Protein AF-A0A497GUL7-F1 (afdb_monomer_lite)

Sequence (133 aa):
MLVSELDSFRDEVEVPLILTPVGEGAAYATKGHAPKSWHYCIEGRNEYARAVDVFPAWDFWRVALAALEWRWGGVGIYPFAKCGEIEGMLHLDLRVGERVVWWRDQDGVYRYFRTKDALLEDILRSFHERLQG

Structure (mmCIF, N/CA/C/O backbone):
data_AF-A0A497GUL7-F1
#
_entry.id   AF-A0A497GUL7-F1
#
loop_
_atom_site.group_PDB
_atom_site.id
_atom_site.type_symbol
_atom_site.label_atom_id
_atom_site.label_alt_id
_atom_site.label_comp_id
_atom_site.label_asym_id
_atom_site.label_entity_id
_atom_site.label_seq_id
_atom_site.pdbx_PDB_ins_code
_atom_site.Cartn_x
_atom_site.Cartn_y
_atom_site.Cartn_z
_atom_site.occupancy
_atom_site.B_iso_or_equiv
_atom_site.auth_seq_id
_atom_site.auth_comp_id
_atom_site.auth_asym_id
_atom_site.auth_atom_id
_atom_site.pdbx_PDB_model_num
ATOM 1 N N . MET A 1 1 ? -11.297 -5.984 12.606 1.00 78.25 1 MET A N 1
ATOM 2 C CA . MET A 1 1 ? -10.239 -7.010 12.790 1.00 78.25 1 MET A CA 1
ATOM 3 C C . MET A 1 1 ? -9.485 -7.130 11.475 1.00 78.25 1 MET A C 1
ATOM 5 O O . MET A 1 1 ? -10.153 -7.091 10.454 1.00 78.25 1 MET A O 1
ATOM 9 N N . LEU A 1 2 ? -8.150 -7.253 11.487 1.00 84.38 2 LEU A N 1
ATOM 10 C CA . LEU A 1 2 ? -7.308 -7.211 10.276 1.00 84.38 2 LEU A CA 1
ATOM 11 C C . LEU A 1 2 ? -7.735 -8.210 9.197 1.00 84.38 2 LEU A C 1
ATOM 13 O O . LEU A 1 2 ? -7.901 -7.819 8.051 1.00 84.38 2 LEU A O 1
ATOM 17 N N . VAL A 1 3 ? -7.979 -9.464 9.581 1.00 83.50 3 VAL A N 1
ATOM 18 C CA . VAL A 1 3 ? -8.382 -10.529 8.648 1.00 83.50 3 VAL A CA 1
ATOM 19 C C . VAL A 1 3 ? -9.678 -10.170 7.919 1.00 83.50 3 VAL A C 1
ATOM 21 O O . VAL A 1 3 ? -9.712 -10.157 6.699 1.00 83.50 3 VAL A O 1
ATOM 24 N N . SER A 1 4 ? -10.713 -9.772 8.664 1.00 86.31 4 SER A N 1
ATOM 25 C CA . SER A 1 4 ? -12.003 -9.370 8.085 1.00 86.31 4 SER A CA 1
ATOM 26 C C . SER A 1 4 ? -11.899 -8.134 7.186 1.00 86.31 4 SER A C 1
ATOM 28 O O . SER A 1 4 ? -12.641 -8.026 6.210 1.00 86.31 4 SER A O 1
ATOM 30 N N . GLU A 1 5 ? -10.994 -7.207 7.505 1.00 91.75 5 GLU A N 1
ATOM 31 C CA . GLU A 1 5 ? -10.746 -6.044 6.656 1.00 91.75 5 GLU A CA 1
ATOM 32 C C . GLU A 1 5 ? -10.089 -6.447 5.339 1.00 91.75 5 GLU A C 1
ATOM 34 O O . GLU A 1 5 ? -10.525 -6.028 4.271 1.00 91.75 5 GLU A O 1
ATOM 39 N N . LEU A 1 6 ? -9.065 -7.293 5.429 1.00 91.06 6 LEU A N 1
ATOM 40 C CA . LEU A 1 6 ? -8.336 -7.784 4.275 1.00 91.06 6 LEU A CA 1
ATOM 41 C C . LEU A 1 6 ? -9.228 -8.629 3.36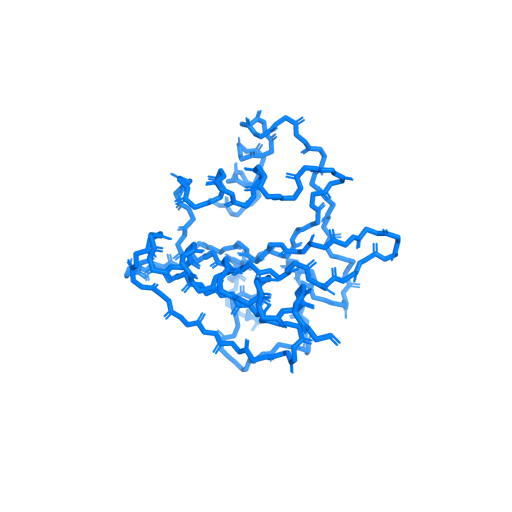1 1.00 91.06 6 LEU A C 1
ATOM 43 O O . LEU A 1 6 ? -9.135 -8.479 2.149 1.00 91.06 6 LEU A O 1
ATOM 47 N N . ASP A 1 7 ? -10.097 -9.473 3.921 1.00 91.25 7 ASP A N 1
ATOM 48 C CA . ASP A 1 7 ? -11.065 -10.245 3.135 1.00 91.25 7 ASP A CA 1
ATOM 49 C C . ASP A 1 7 ? -12.006 -9.315 2.358 1.00 91.25 7 ASP A C 1
ATOM 51 O O . ASP A 1 7 ? -12.157 -9.474 1.152 1.00 91.25 7 ASP A O 1
ATOM 55 N N . SER A 1 8 ? -12.550 -8.283 3.017 1.00 94.94 8 SER A N 1
ATOM 56 C CA . SER A 1 8 ? -13.432 -7.305 2.358 1.00 94.94 8 SER A CA 1
ATOM 57 C C . SER A 1 8 ? -12.704 -6.538 1.251 1.00 94.94 8 SER A C 1
ATOM 59 O O . SER A 1 8 ? -13.255 -6.304 0.181 1.00 94.94 8 SER A O 1
ATOM 61 N N . PHE A 1 9 ? -11.451 -6.152 1.500 1.00 95.94 9 PHE A N 1
ATOM 62 C CA . PHE A 1 9 ? -10.637 -5.451 0.514 1.00 95.94 9 PHE A CA 1
ATOM 63 C C . PHE A 1 9 ? -10.253 -6.348 -0.668 1.00 95.94 9 PHE A C 1
ATOM 65 O O . PHE A 1 9 ? -10.249 -5.885 -1.804 1.00 95.94 9 PHE A O 1
ATOM 72 N N . ARG A 1 10 ? -9.954 -7.632 -0.428 1.00 93.62 10 ARG A N 1
ATOM 73 C CA . ARG A 1 10 ? -9.686 -8.613 -1.491 1.00 93.62 10 ARG A CA 1
ATOM 74 C C . ARG A 1 10 ? -10.891 -8.748 -2.420 1.00 93.62 10 ARG A C 1
ATOM 76 O O . ARG A 1 10 ? -10.705 -8.801 -3.634 1.00 93.62 10 ARG A O 1
ATOM 83 N N . ASP A 1 11 ? -12.089 -8.797 -1.846 1.00 94.25 11 ASP A N 1
ATOM 84 C CA . ASP A 1 11 ? -13.333 -8.910 -2.604 1.00 94.25 11 ASP A CA 1
ATOM 85 C C . ASP A 1 11 ? -13.600 -7.640 -3.433 1.00 94.25 11 ASP A C 1
ATOM 87 O O . ASP A 1 11 ? -14.030 -7.749 -4.575 1.00 94.25 11 ASP A O 1
ATOM 91 N N . GLU A 1 12 ? -13.266 -6.452 -2.912 1.00 95.25 12 GLU A N 1
ATOM 92 C CA . GLU A 1 12 ? -13.361 -5.184 -3.654 1.00 95.25 12 GLU A CA 1
ATOM 93 C C . GLU A 1 12 ? -12.423 -5.134 -4.867 1.00 95.25 12 GLU A C 1
ATOM 95 O O . GLU A 1 12 ? -12.807 -4.696 -5.949 1.00 95.25 12 GLU A O 1
ATOM 100 N N . VAL A 1 13 ? -11.158 -5.526 -4.695 1.00 95.81 13 VAL A N 1
ATOM 101 C CA . VAL A 1 13 ? -10.160 -5.348 -5.762 1.00 95.81 13 VAL A CA 1
ATOM 102 C C . VAL A 1 13 ? -10.219 -6.442 -6.822 1.00 95.81 13 VAL A C 1
ATOM 104 O O . VAL A 1 13 ? -9.658 -6.260 -7.905 1.00 95.81 13 VAL A O 1
ATOM 107 N N . GLU A 1 14 ? -10.875 -7.567 -6.528 1.00 93.69 14 GLU A N 1
ATOM 108 C CA . GLU A 1 14 ? -11.012 -8.728 -7.419 1.00 93.69 14 GLU A CA 1
ATOM 109 C C . GLU A 1 14 ? -9.655 -9.238 -7.952 1.00 93.69 14 GLU A C 1
ATOM 111 O O . GLU A 1 14 ? -9.531 -9.737 -9.071 1.00 93.69 14 GLU A O 1
ATOM 116 N N . VAL A 1 15 ? -8.598 -9.084 -7.148 1.00 92.25 15 VAL A N 1
ATOM 117 C CA . VAL A 1 15 ? -7.223 -9.508 -7.456 1.00 92.25 15 VAL A CA 1
ATOM 118 C C . VAL A 1 15 ? -6.741 -10.415 -6.334 1.00 92.25 15 VAL A C 1
ATOM 120 O O . VAL A 1 15 ? -6.894 -10.058 -5.162 1.00 92.25 15 VAL A O 1
ATOM 123 N N . PRO A 1 16 ? -6.112 -11.563 -6.644 1.00 93.00 16 PRO A N 1
ATOM 124 C CA . PRO A 1 16 ? -5.471 -12.373 -5.621 1.00 93.00 16 PRO A CA 1
ATOM 125 C C . PRO A 1 16 ? -4.406 -11.562 -4.871 1.00 93.00 16 PRO A C 1
ATOM 127 O O . PRO A 1 16 ? -3.458 -11.051 -5.471 1.00 93.00 16 PRO A O 1
ATOM 130 N N . LEU A 1 17 ? -4.564 -11.456 -3.552 1.00 92.69 17 LEU A N 1
ATOM 131 C CA . LEU A 1 17 ? -3.599 -10.818 -2.661 1.00 92.69 17 LEU A CA 1
ATOM 132 C C . LEU A 1 17 ? -2.769 -11.901 -1.974 1.00 92.69 17 LEU A C 1
ATOM 134 O O . LEU A 1 17 ? -3.295 -12.700 -1.198 1.00 92.69 17 LEU A O 1
ATOM 138 N N . ILE A 1 18 ? -1.475 -11.934 -2.271 1.00 91.12 18 ILE A N 1
ATOM 139 C CA . ILE A 1 18 ? -0.531 -12.889 -1.695 1.00 91.12 18 ILE A CA 1
ATOM 140 C C . ILE A 1 18 ? 0.097 -12.262 -0.459 1.00 91.12 18 ILE A C 1
ATOM 142 O O . ILE A 1 18 ? 0.599 -11.145 -0.502 1.00 91.12 18 ILE A O 1
ATOM 146 N N . LEU A 1 19 ? 0.050 -12.969 0.663 1.00 86.31 19 LEU A N 1
ATOM 147 C CA . LEU A 1 19 ? 0.642 -12.496 1.910 1.00 86.31 19 LEU A CA 1
ATOM 148 C C . LEU A 1 19 ? 2.142 -12.777 1.934 1.00 86.31 19 LEU A C 1
ATOM 150 O O . LEU A 1 19 ? 2.570 -13.846 1.494 1.00 86.31 19 LEU A O 1
ATOM 154 N N . THR A 1 20 ? 2.922 -11.872 2.526 1.00 75.75 20 THR A N 1
ATOM 155 C CA . THR A 1 20 ? 4.325 -12.161 2.849 1.00 75.75 20 THR A CA 1
ATOM 156 C C . THR A 1 20 ? 4.418 -13.439 3.697 1.00 75.75 20 THR A C 1
ATOM 158 O O . THR A 1 20 ? 3.655 -13.576 4.664 1.00 75.75 20 THR A O 1
ATOM 161 N N . PRO A 1 21 ? 5.336 -14.375 3.388 1.00 65.88 21 PRO A N 1
ATOM 162 C CA . PRO A 1 21 ? 5.524 -15.596 4.165 1.00 65.88 21 PRO A CA 1
ATOM 163 C C . PRO A 1 21 ? 5.821 -15.336 5.650 1.00 65.88 21 PRO A C 1
ATOM 165 O O . PRO A 1 21 ? 6.480 -14.362 6.031 1.00 65.88 21 PRO A O 1
ATOM 168 N N . VAL A 1 22 ? 5.351 -16.244 6.513 1.00 58.47 22 VAL A N 1
ATOM 169 C CA . VAL A 1 22 ? 5.609 -16.200 7.962 1.00 58.47 22 VAL A CA 1
ATOM 170 C C . VAL A 1 22 ? 7.116 -16.237 8.224 1.00 58.47 22 VAL A C 1
ATOM 172 O O . VAL A 1 22 ? 7.803 -17.148 7.776 1.00 58.47 22 VAL A O 1
ATOM 175 N N . GLY A 1 23 ? 7.622 -15.252 8.973 1.00 50.81 23 GLY A N 1
ATOM 176 C CA . GLY A 1 23 ? 9.048 -15.115 9.298 1.00 50.81 23 GLY A CA 1
ATOM 177 C C . GLY A 1 23 ? 9.826 -14.102 8.449 1.00 50.81 23 GLY A C 1
ATOM 178 O O . GLY A 1 23 ? 10.925 -13.728 8.856 1.00 50.81 23 GLY A O 1
ATOM 179 N N . GLU A 1 24 ? 9.245 -13.601 7.351 1.00 52.66 24 GLU A N 1
ATOM 180 C CA . GLU A 1 24 ? 9.871 -12.611 6.449 1.00 52.66 24 GLU A CA 1
ATOM 181 C C . GLU A 1 24 ? 9.135 -11.261 6.393 1.00 52.66 24 GLU A C 1
ATOM 183 O O . GLU A 1 24 ? 9.445 -10.414 5.562 1.00 52.66 24 GLU A O 1
ATOM 188 N N . GLY A 1 25 ? 8.176 -11.033 7.293 1.00 50.19 25 GLY A N 1
ATOM 189 C CA . GLY A 1 25 ? 7.384 -9.797 7.330 1.00 50.19 25 GLY A CA 1
ATOM 190 C C . GLY A 1 25 ? 5.872 -9.999 7.238 1.00 50.19 25 GLY A C 1
ATOM 191 O O . GLY A 1 25 ? 5.128 -9.061 6.978 1.00 50.19 25 GLY A O 1
ATOM 192 N N . ALA A 1 26 ? 5.393 -11.228 7.450 1.00 55.03 26 ALA A N 1
ATOM 193 C CA . ALA A 1 26 ? 3.968 -11.537 7.514 1.00 55.03 26 ALA A CA 1
ATOM 194 C C . ALA A 1 26 ? 3.197 -10.673 8.527 1.00 55.03 26 ALA A C 1
ATOM 196 O O . ALA A 1 26 ? 3.767 -10.032 9.414 1.00 55.03 26 ALA A O 1
ATOM 197 N N . ALA A 1 27 ? 1.867 -10.801 8.487 1.00 53.19 27 ALA A N 1
ATOM 198 C CA . ALA A 1 27 ? 0.955 -10.393 9.560 1.00 53.19 27 ALA A CA 1
ATOM 199 C C . ALA A 1 27 ? 1.344 -10.940 10.953 1.00 53.19 27 ALA A C 1
ATOM 201 O O . ALA A 1 27 ? 0.725 -10.593 11.942 1.00 53.19 27 ALA A O 1
ATOM 202 N N . TYR A 1 28 ? 2.351 -11.805 11.061 1.00 52.56 28 TYR A N 1
ATOM 203 C CA . TYR A 1 28 ? 3.008 -12.160 12.308 1.00 52.56 28 TYR A CA 1
ATOM 204 C C . TYR A 1 28 ? 4.521 -12.146 12.078 1.00 52.56 28 TYR A C 1
ATOM 206 O O . TYR A 1 28 ? 5.071 -13.053 11.446 1.00 52.56 28 TYR A O 1
ATOM 214 N N . ALA A 1 29 ? 5.197 -11.110 12.569 1.00 54.38 29 ALA A N 1
ATOM 215 C CA . ALA A 1 29 ? 6.648 -11.007 12.503 1.00 54.38 29 ALA A CA 1
ATOM 216 C C . ALA A 1 29 ? 7.234 -10.834 13.906 1.00 54.38 29 ALA A C 1
ATOM 218 O O . ALA A 1 29 ? 6.805 -9.976 14.671 1.00 54.38 29 ALA A O 1
ATOM 219 N N . THR A 1 30 ? 8.235 -11.650 14.242 1.00 50.91 30 THR A N 1
ATOM 220 C CA . THR A 1 30 ? 8.967 -11.592 15.521 1.00 50.91 30 THR A CA 1
ATOM 221 C C . THR A 1 30 ? 10.289 -10.820 15.414 1.00 50.91 30 THR A C 1
ATOM 223 O O . THR A 1 30 ? 10.940 -10.568 16.424 1.00 50.91 30 THR A O 1
ATOM 226 N N . LYS A 1 31 ? 10.697 -10.428 14.197 1.00 49.62 31 LYS A N 1
ATOM 227 C CA . LYS A 1 31 ? 11.909 -9.651 13.875 1.00 49.62 31 LYS A CA 1
ATOM 228 C C . LYS A 1 31 ? 11.788 -9.013 12.481 1.00 49.62 31 LYS A C 1
ATOM 230 O O . LYS A 1 31 ? 10.905 -9.389 11.721 1.00 49.62 31 LYS A O 1
ATOM 235 N N . GLY A 1 32 ? 12.692 -8.090 12.134 1.00 53.00 32 GLY A N 1
ATOM 236 C CA . GLY A 1 32 ? 12.828 -7.549 10.767 1.00 53.00 32 GLY A CA 1
ATOM 237 C C . GLY A 1 32 ? 12.073 -6.246 10.476 1.00 53.00 32 GLY A C 1
ATOM 238 O O . GLY A 1 32 ? 12.269 -5.670 9.411 1.00 53.00 32 GLY A O 1
ATOM 239 N N . HIS A 1 33 ? 11.284 -5.728 11.423 1.00 58.84 33 HIS A N 1
ATOM 240 C CA . HIS A 1 33 ? 10.607 -4.436 11.275 1.00 58.84 33 HIS A CA 1
ATOM 241 C C . HIS A 1 33 ? 11.148 -3.374 12.236 1.00 58.84 33 HIS A C 1
ATOM 243 O O . HIS A 1 33 ? 11.727 -3.684 13.281 1.00 58.84 33 HIS A O 1
ATOM 249 N N . ALA A 1 34 ? 10.891 -2.101 11.920 1.00 59.84 34 ALA A N 1
ATOM 250 C CA . ALA A 1 34 ? 11.177 -0.989 12.823 1.00 59.84 34 ALA A CA 1
ATOM 251 C C . ALA A 1 34 ? 10.548 -1.233 14.215 1.00 59.84 34 ALA A C 1
ATOM 253 O O . ALA A 1 34 ? 9.429 -1.741 14.269 1.00 59.84 34 ALA A O 1
ATOM 254 N N . PRO A 1 35 ? 11.186 -0.835 15.337 1.00 53.16 35 PRO A N 1
ATOM 255 C CA . PRO A 1 35 ? 10.754 -1.188 16.702 1.00 53.16 35 PRO A CA 1
ATOM 256 C C . PRO A 1 35 ? 9.303 -0.844 17.089 1.00 53.16 35 PRO A C 1
ATOM 258 O O . PRO A 1 35 ? 8.799 -1.360 18.078 1.00 53.16 35 PRO A O 1
ATOM 261 N N . LYS A 1 36 ? 8.629 0.033 16.335 1.00 59.03 36 LYS A N 1
ATOM 262 C CA . LYS A 1 36 ? 7.228 0.447 16.542 1.00 59.03 36 LYS A CA 1
ATOM 263 C C . LYS A 1 36 ? 6.276 -0.088 15.461 1.00 59.03 36 LYS A C 1
ATOM 265 O O . LYS A 1 36 ? 5.232 0.506 15.216 1.00 59.03 36 LYS A O 1
ATOM 270 N N . SER A 1 37 ? 6.667 -1.149 14.759 1.00 56.56 37 SER A N 1
ATOM 271 C CA . SER A 1 37 ? 5.868 -1.739 13.686 1.00 56.56 37 SER A CA 1
ATOM 272 C C . SER A 1 37 ? 4.585 -2.372 14.212 1.00 56.56 37 SER A C 1
ATOM 274 O O . SER A 1 37 ? 4.589 -3.071 15.222 1.00 56.56 37 SER A O 1
ATOM 276 N N . TRP A 1 38 ? 3.501 -2.186 13.464 1.00 60.94 38 TRP A N 1
ATOM 277 C CA . TRP A 1 38 ? 2.193 -2.780 13.740 1.00 60.94 38 TRP A CA 1
ATOM 278 C C . TRP A 1 38 ? 2.093 -4.268 13.339 1.00 60.94 38 TRP A C 1
ATOM 280 O O . TRP A 1 38 ? 1.051 -4.887 13.566 1.00 60.94 38 TRP A O 1
ATOM 290 N N . HIS A 1 39 ? 3.166 -4.845 12.776 1.00 57.47 39 HIS A N 1
ATOM 291 C CA . HIS A 1 39 ? 3.312 -6.294 12.554 1.00 57.47 39 HIS A CA 1
ATOM 292 C C . HIS A 1 39 ? 3.628 -7.070 13.838 1.00 57.47 39 HIS A C 1
ATOM 294 O O . HIS A 1 39 ? 3.436 -8.285 13.882 1.00 57.47 39 HIS A O 1
ATOM 300 N N . TYR A 1 40 ? 4.138 -6.396 14.876 1.00 58.97 40 TYR A N 1
ATOM 301 C CA . TYR A 1 40 ? 4.450 -7.056 16.138 1.00 58.97 40 TYR A CA 1
ATOM 302 C C . TYR A 1 40 ? 3.159 -7.369 16.903 1.00 58.97 40 TYR A C 1
ATOM 304 O O . TYR A 1 40 ? 2.476 -6.465 17.382 1.00 58.97 40 TYR A O 1
ATOM 312 N N . CYS A 1 41 ? 2.858 -8.657 17.078 1.00 56.34 41 CYS A N 1
ATOM 313 C CA . CYS A 1 41 ? 2.033 -9.102 18.197 1.00 56.34 41 CYS A CA 1
ATOM 314 C C . CYS A 1 41 ? 2.879 -8.965 19.468 1.00 56.34 41 CYS A C 1
ATOM 316 O O . CYS A 1 41 ? 3.921 -9.612 19.581 1.00 56.34 41 CYS A O 1
ATOM 318 N N . ILE A 1 42 ? 2.464 -8.137 20.427 1.00 52.84 42 ILE A N 1
ATOM 319 C CA . ILE A 1 42 ? 3.160 -8.071 21.716 1.00 52.84 42 ILE A CA 1
ATOM 320 C C . ILE A 1 42 ? 2.808 -9.341 22.499 1.00 52.84 42 ILE A C 1
ATOM 322 O O . ILE A 1 42 ? 1.683 -9.498 22.987 1.00 52.84 42 ILE A O 1
ATOM 326 N N . GLU A 1 43 ? 3.772 -10.255 22.604 1.00 42.59 43 GLU A N 1
ATOM 327 C CA . GLU A 1 43 ? 3.661 -11.470 23.410 1.00 42.59 43 GLU A CA 1
ATOM 328 C C . GLU A 1 43 ? 3.266 -11.095 24.854 1.00 42.59 43 GLU A C 1
ATOM 330 O O . GLU A 1 43 ? 3.848 -10.197 25.464 1.00 42.59 43 GLU A O 1
ATOM 335 N N . GLY A 1 44 ? 2.203 -11.715 25.377 1.00 42.53 44 GLY A N 1
ATOM 336 C CA . GLY A 1 44 ? 1.662 -11.420 26.711 1.00 42.53 44 GLY A CA 1
ATOM 337 C C . GLY A 1 44 ? 0.609 -10.304 26.795 1.00 42.53 44 GLY A C 1
ATOM 338 O O . GLY A 1 44 ? 0.080 -10.082 27.883 1.00 42.53 44 GLY A O 1
ATOM 339 N N . ARG A 1 45 ? 0.249 -9.627 25.689 1.00 46.47 45 ARG A N 1
ATOM 340 C CA . ARG A 1 45 ? -0.835 -8.614 25.675 1.00 46.47 45 ARG A CA 1
ATOM 341 C C . ARG A 1 45 ? -2.128 -9.027 24.963 1.00 46.47 45 ARG A C 1
ATOM 343 O O . ARG A 1 45 ? -3.067 -8.242 24.950 1.00 46.47 45 ARG A O 1
ATOM 350 N N . ASN A 1 46 ? -2.217 -10.241 24.404 1.00 50.16 46 ASN A N 1
ATOM 351 C CA . ASN A 1 46 ? -3.355 -10.678 23.568 1.00 50.16 46 ASN A CA 1
ATOM 352 C C . ASN A 1 46 ? -3.683 -9.689 22.425 1.00 50.16 46 ASN A C 1
ATOM 354 O O . ASN A 1 46 ? -4.826 -9.589 21.981 1.00 50.16 46 ASN A O 1
ATOM 358 N N . GLU A 1 47 ? -2.690 -8.934 21.954 1.00 56.50 47 GLU A N 1
ATOM 359 C CA . GLU A 1 47 ? -2.862 -7.984 20.860 1.00 56.50 47 GLU A CA 1
ATOM 360 C C . GLU A 1 47 ? -2.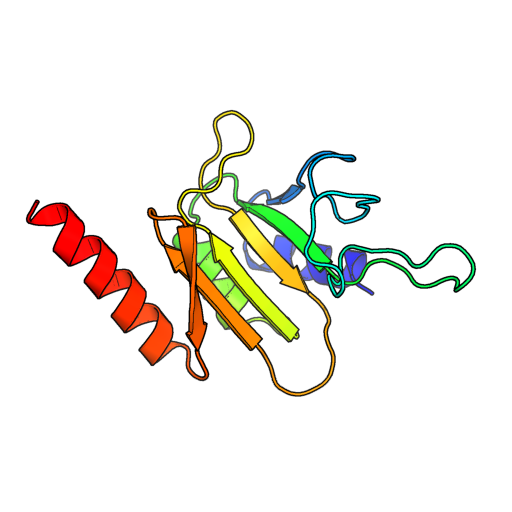558 -8.694 19.536 1.00 56.50 47 GLU A C 1
ATOM 362 O O . GLU A 1 47 ? -1.436 -9.138 19.294 1.00 56.50 47 GLU A O 1
ATOM 367 N N . TYR A 1 48 ? -3.582 -8.827 18.692 1.00 62.06 48 TYR A N 1
ATOM 368 C CA . TYR A 1 48 ? -3.437 -9.308 17.319 1.00 62.06 48 TYR A CA 1
ATOM 369 C C . TYR A 1 48 ? -2.673 -8.282 16.483 1.00 62.06 48 TYR A C 1
ATOM 371 O O . TYR A 1 48 ? -2.877 -7.076 16.648 1.00 62.06 48 TYR A O 1
ATOM 379 N N . ALA A 1 49 ? -1.852 -8.751 15.545 1.00 69.88 49 ALA A N 1
ATOM 380 C CA . ALA A 1 49 ? -1.199 -7.879 14.586 1.00 69.88 49 ALA A CA 1
ATOM 381 C C . ALA A 1 49 ? -2.220 -7.033 13.825 1.00 69.88 49 ALA A C 1
ATOM 383 O O . ALA A 1 49 ? -3.331 -7.469 13.499 1.00 69.88 49 ALA A O 1
ATOM 384 N N . ARG A 1 50 ? -1.829 -5.788 13.562 1.00 82.38 50 ARG A N 1
ATOM 385 C CA . ARG A 1 50 ? -2.695 -4.778 12.950 1.00 82.38 50 ARG A CA 1
ATOM 386 C C . ARG A 1 50 ? -2.198 -4.328 11.591 1.00 82.38 50 ARG A C 1
ATOM 388 O O . ARG A 1 50 ? -2.836 -3.453 11.023 1.00 82.38 50 ARG A O 1
ATOM 395 N N . ALA A 1 51 ? -1.116 -4.918 11.097 1.00 86.88 51 ALA A N 1
ATOM 396 C CA . ALA A 1 51 ? -0.563 -4.669 9.781 1.00 86.88 51 ALA A CA 1
ATOM 397 C C . ALA A 1 51 ? -0.354 -5.967 9.007 1.00 86.88 51 ALA A C 1
ATOM 399 O O . ALA A 1 51 ? -0.169 -7.035 9.595 1.00 86.88 51 ALA A O 1
ATOM 400 N N . VAL A 1 52 ? -0.373 -5.850 7.688 1.00 88.00 52 VAL A N 1
ATOM 401 C CA . VAL A 1 52 ? -0.089 -6.925 6.752 1.00 88.00 52 VAL A CA 1
ATOM 402 C C . VAL A 1 52 ? 0.621 -6.357 5.533 1.00 88.00 52 VAL A C 1
ATOM 404 O O . VAL A 1 52 ? 0.254 -5.298 5.027 1.00 88.00 52 VAL A O 1
ATOM 407 N N . ASP A 1 53 ? 1.611 -7.097 5.057 1.00 90.88 53 ASP A N 1
ATOM 408 C CA . ASP A 1 53 ? 2.248 -6.849 3.774 1.00 90.88 53 ASP A CA 1
ATOM 409 C C . ASP A 1 53 ? 1.625 -7.800 2.743 1.00 90.88 53 ASP A C 1
ATOM 411 O O . ASP A 1 53 ? 1.538 -9.016 2.965 1.00 90.88 53 ASP A O 1
ATOM 415 N N . VAL A 1 54 ? 1.131 -7.232 1.643 1.00 93.06 54 VAL A N 1
ATOM 416 C CA . VAL A 1 54 ? 0.436 -7.957 0.576 1.00 93.06 54 VAL A CA 1
ATOM 417 C C . VAL A 1 54 ? 1.051 -7.666 -0.782 1.00 93.06 54 VAL A C 1
ATOM 419 O O . VAL A 1 54 ? 1.437 -6.539 -1.083 1.00 93.06 54 VAL A O 1
ATOM 422 N N . PHE A 1 55 ? 1.082 -8.686 -1.624 1.00 94.69 55 PHE A N 1
ATOM 423 C CA . PHE A 1 55 ? 1.548 -8.656 -2.999 1.00 94.69 55 PHE A CA 1
ATOM 424 C C . PHE A 1 55 ? 0.353 -8.931 -3.915 1.00 94.69 55 PHE A C 1
ATOM 426 O O . PHE A 1 55 ? -0.141 -10.063 -3.949 1.00 94.69 55 PHE A O 1
ATOM 433 N N . PRO A 1 56 ? -0.165 -7.922 -4.634 1.00 95.62 56 PRO A N 1
ATOM 434 C CA . PRO A 1 56 ? -1.149 -8.150 -5.682 1.00 95.62 56 PRO A CA 1
ATOM 435 C C . PRO A 1 56 ? -0.556 -9.051 -6.769 1.00 95.62 56 PRO A C 1
ATOM 437 O O . PRO A 1 56 ? 0.521 -8.763 -7.285 1.00 95.62 56 PRO A O 1
ATOM 440 N N . ALA A 1 57 ? -1.250 -10.128 -7.139 1.00 93.00 57 ALA A N 1
ATOM 441 C CA . ALA A 1 57 ? -0.764 -11.044 -8.175 1.00 93.00 57 ALA A CA 1
ATOM 442 C C . ALA A 1 57 ? -0.643 -10.380 -9.561 1.00 93.00 57 ALA A C 1
ATOM 444 O O . ALA A 1 57 ? 0.161 -10.812 -10.385 1.00 93.00 57 ALA A O 1
ATOM 445 N N . TRP A 1 58 ? -1.436 -9.334 -9.812 1.00 92.25 58 TRP A N 1
ATOM 446 C CA . TRP A 1 58 ? -1.370 -8.472 -10.993 1.00 92.25 58 TRP A CA 1
ATOM 447 C C . TRP A 1 58 ? -1.959 -7.087 -10.685 1.00 92.25 58 TRP A C 1
ATOM 449 O O . TRP A 1 58 ? -2.495 -6.853 -9.602 1.00 92.25 58 TRP A O 1
ATOM 459 N N . ASP A 1 59 ? -1.844 -6.153 -11.634 1.00 94.44 59 ASP A N 1
ATOM 460 C CA . ASP A 1 59 ? -2.403 -4.794 -11.560 1.00 94.44 59 ASP A CA 1
ATOM 461 C C . ASP A 1 59 ? -2.040 -4.010 -10.288 1.00 94.44 59 ASP A C 1
ATOM 463 O O . ASP A 1 59 ? -2.880 -3.313 -9.712 1.00 94.44 59 ASP A O 1
ATOM 467 N N . PHE A 1 60 ? -0.773 -4.083 -9.862 1.00 95.81 60 PHE A N 1
ATOM 468 C CA . PHE A 1 60 ? -0.282 -3.443 -8.636 1.00 95.81 60 PHE A CA 1
ATOM 469 C C . PHE A 1 60 ? -0.790 -2.005 -8.452 1.00 95.81 60 PHE A C 1
ATOM 471 O O . PHE A 1 60 ? -1.328 -1.676 -7.399 1.00 95.81 60 PHE A O 1
ATOM 478 N N . TRP A 1 61 ? -0.689 -1.158 -9.482 1.00 95.12 61 TRP A N 1
ATOM 479 C CA . TRP A 1 61 ? -1.114 0.243 -9.394 1.00 95.12 61 TRP A CA 1
ATOM 480 C C . TRP A 1 61 ? -2.618 0.416 -9.190 1.00 95.12 61 TRP A C 1
ATOM 482 O O . TRP A 1 61 ? -3.027 1.306 -8.447 1.00 95.12 61 TRP A O 1
ATOM 492 N N . ARG A 1 62 ? -3.448 -0.446 -9.790 1.00 96.31 62 ARG A N 1
ATOM 493 C CA . ARG A 1 62 ? -4.900 -0.431 -9.571 1.00 96.31 62 ARG A CA 1
ATOM 494 C C . ARG A 1 62 ? -5.216 -0.770 -8.118 1.00 96.31 62 ARG A C 1
ATOM 496 O O . ARG A 1 62 ? -5.982 -0.055 -7.479 1.00 96.31 62 ARG A O 1
ATOM 503 N N . VAL A 1 63 ? -4.578 -1.812 -7.586 1.00 97.50 63 VAL A N 1
ATOM 504 C CA . VAL A 1 63 ? -4.766 -2.237 -6.191 1.00 97.50 63 VAL A CA 1
ATOM 505 C C . VAL A 1 63 ? -4.209 -1.199 -5.213 1.00 97.50 63 VAL A C 1
ATOM 507 O O . VAL A 1 63 ? -4.843 -0.912 -4.201 1.00 97.50 63 VAL A O 1
ATOM 510 N N . ALA A 1 64 ? -3.078 -0.567 -5.532 1.00 97.06 64 ALA A N 1
ATOM 511 C CA . ALA A 1 64 ? -2.509 0.525 -4.745 1.00 97.06 64 ALA A CA 1
ATOM 512 C C . ALA A 1 64 ? -3.469 1.721 -4.674 1.00 97.06 64 ALA A C 1
ATOM 514 O O . ALA A 1 64 ? -3.729 2.243 -3.592 1.00 97.06 64 ALA A O 1
ATOM 515 N N . LEU A 1 65 ? -4.046 2.125 -5.809 1.00 96.00 65 LEU A N 1
ATOM 516 C CA . LEU A 1 65 ? -5.049 3.189 -5.857 1.00 96.00 65 LEU A CA 1
ATOM 517 C C . LEU A 1 65 ? -6.306 2.821 -5.062 1.00 96.00 65 LEU A C 1
ATOM 519 O O . LEU A 1 65 ? -6.803 3.661 -4.317 1.00 96.00 65 LEU A O 1
ATOM 523 N N . ALA A 1 66 ? -6.778 1.576 -5.157 1.00 96.94 66 ALA A N 1
ATOM 524 C CA . ALA A 1 66 ? -7.900 1.100 -4.351 1.00 96.94 66 ALA A CA 1
ATOM 525 C C . ALA A 1 66 ? -7.579 1.148 -2.848 1.00 96.94 66 ALA A C 1
ATOM 527 O O . ALA A 1 66 ? -8.385 1.635 -2.062 1.00 96.94 66 ALA A O 1
ATOM 528 N N . ALA A 1 67 ? -6.373 0.742 -2.436 1.00 96.75 67 ALA A N 1
ATOM 529 C CA . ALA A 1 67 ? -5.938 0.832 -1.041 1.00 96.75 67 ALA A CA 1
ATOM 530 C C . ALA A 1 67 ? -5.908 2.285 -0.529 1.00 96.75 67 ALA A C 1
ATOM 532 O O . ALA A 1 67 ? -6.231 2.536 0.634 1.00 96.75 67 ALA A O 1
ATOM 533 N N . LEU A 1 68 ? -5.564 3.247 -1.393 1.00 95.69 68 LEU A N 1
ATOM 534 C CA . LEU A 1 68 ? -5.605 4.680 -1.084 1.00 95.69 68 LEU A CA 1
ATOM 535 C C . LEU A 1 68 ? -7.031 5.230 -0.945 1.00 95.69 68 LEU A C 1
ATOM 537 O O . LEU A 1 68 ? -7.218 6.202 -0.220 1.00 95.69 68 LEU A O 1
ATOM 541 N N . GLU A 1 69 ? -8.041 4.608 -1.541 1.00 94.75 69 GLU A N 1
ATOM 542 C CA . GLU A 1 69 ? -9.454 4.973 -1.330 1.00 94.75 69 GLU A CA 1
ATOM 543 C C . GLU A 1 69 ? -10.111 4.180 -0.193 1.00 94.75 69 GLU A C 1
ATOM 545 O O . GLU A 1 69 ? -11.146 4.571 0.344 1.00 94.75 69 GLU A O 1
ATOM 550 N N . TRP A 1 70 ? -9.493 3.075 0.215 1.00 95.75 70 TRP A N 1
ATOM 551 C CA . TRP A 1 70 ? -10.021 2.210 1.256 1.00 95.75 70 TRP A CA 1
ATOM 552 C C . TRP A 1 70 ? -9.799 2.763 2.671 1.00 95.75 70 TRP A C 1
ATOM 554 O O . TRP A 1 70 ? -8.981 3.653 2.914 1.00 95.75 70 TRP A O 1
ATOM 564 N N . ARG A 1 71 ? -10.491 2.173 3.651 1.00 93.75 71 ARG A N 1
ATOM 565 C CA . ARG A 1 71 ? -10.485 2.600 5.063 1.00 93.75 71 ARG A CA 1
ATOM 566 C C . ARG A 1 71 ? -9.246 2.182 5.872 1.00 93.75 71 ARG A C 1
ATOM 568 O O . ARG A 1 71 ? -9.295 2.155 7.101 1.00 93.75 71 ARG A O 1
ATOM 575 N N . TRP A 1 72 ? -8.139 1.851 5.207 1.00 94.56 72 TRP A N 1
ATOM 576 C CA . TRP A 1 72 ? -6.867 1.546 5.867 1.00 94.56 72 TRP A CA 1
ATOM 577 C C . TRP A 1 72 ? -6.332 2.768 6.621 1.00 94.56 72 TRP A C 1
ATOM 579 O O . TRP A 1 72 ? -6.300 3.881 6.085 1.00 94.56 72 TRP A O 1
ATOM 589 N N . GLY A 1 73 ? -5.875 2.554 7.856 1.00 93.00 73 GLY A N 1
ATOM 590 C CA . GLY A 1 73 ? -5.261 3.599 8.675 1.00 93.00 73 GLY A CA 1
ATOM 591 C C . GLY A 1 73 ? -3.846 3.940 8.205 1.00 93.00 73 GLY A C 1
ATOM 592 O O . GLY A 1 73 ? -3.433 5.100 8.263 1.00 93.00 73 GLY A O 1
ATOM 593 N N . GLY A 1 74 ? -3.110 2.942 7.716 1.00 94.06 74 GLY A N 1
ATOM 594 C CA . GLY A 1 74 ? -1.806 3.115 7.091 1.00 94.06 74 GLY A CA 1
ATOM 595 C C . GLY A 1 74 ? -1.733 2.422 5.737 1.00 94.06 74 GLY A C 1
ATOM 596 O O . GLY A 1 74 ? -2.184 1.284 5.608 1.00 94.06 74 GLY A O 1
ATOM 597 N N . VAL A 1 75 ? -1.176 3.117 4.742 1.00 96.50 75 VAL A N 1
ATOM 598 C CA . VAL A 1 75 ? -0.927 2.578 3.397 1.00 96.50 75 VAL A CA 1
ATOM 599 C C . VAL A 1 75 ? 0.507 2.893 2.987 1.00 96.50 75 VAL A C 1
ATOM 601 O O . VAL A 1 75 ? 0.860 4.051 2.767 1.00 96.50 75 VAL A O 1
ATOM 604 N N . GLY A 1 76 ? 1.329 1.855 2.878 1.00 96.38 76 GLY A N 1
ATOM 605 C CA . GLY A 1 76 ? 2.679 1.936 2.336 1.00 96.38 76 GLY A CA 1
ATOM 606 C C . GLY A 1 76 ? 2.751 1.331 0.938 1.00 96.38 76 GLY A C 1
ATOM 607 O O . GLY A 1 76 ? 2.297 0.208 0.738 1.00 96.38 76 GLY A O 1
ATOM 608 N N . ILE A 1 77 ? 3.336 2.046 -0.019 1.00 96.75 77 ILE A N 1
ATOM 609 C CA . ILE A 1 77 ? 3.445 1.618 -1.422 1.00 96.75 77 ILE A CA 1
ATOM 610 C C . ILE A 1 77 ? 4.908 1.292 -1.749 1.00 96.75 77 ILE A C 1
ATOM 612 O O . ILE A 1 77 ? 5.784 2.148 -1.643 1.00 96.75 77 ILE A O 1
ATOM 616 N N . TYR A 1 78 ? 5.181 0.050 -2.149 1.00 94.38 78 TYR A N 1
ATOM 617 C CA . TYR A 1 78 ? 6.533 -0.465 -2.383 1.00 94.38 78 TYR A CA 1
ATOM 618 C C . TYR A 1 78 ? 6.605 -1.130 -3.763 1.00 94.38 78 TYR A C 1
ATOM 620 O O . TYR A 1 78 ? 6.607 -2.359 -3.860 1.00 94.38 78 TYR A O 1
ATOM 628 N N . PRO A 1 79 ? 6.663 -0.341 -4.846 1.00 92.62 79 PRO A N 1
ATOM 629 C CA . PRO A 1 79 ? 6.542 -0.858 -6.208 1.00 92.62 79 PRO A CA 1
ATOM 630 C C . PRO A 1 79 ? 7.693 -1.783 -6.619 1.00 92.62 79 PRO A C 1
ATOM 632 O O . PRO A 1 79 ? 7.527 -2.538 -7.562 1.00 92.62 79 PRO A O 1
ATOM 635 N N . PHE A 1 80 ? 8.822 -1.751 -5.904 1.00 90.31 80 PHE A N 1
ATOM 636 C CA . PHE A 1 80 ? 10.029 -2.530 -6.213 1.00 90.31 80 PHE A CA 1
ATOM 637 C C . PHE A 1 80 ? 10.312 -3.661 -5.210 1.00 90.31 80 PHE A C 1
ATOM 639 O O . PHE A 1 80 ? 11.351 -4.320 -5.277 1.00 90.31 80 PHE A O 1
ATOM 646 N N . ALA A 1 81 ? 9.430 -3.868 -4.225 1.00 89.75 81 ALA A N 1
ATOM 647 C CA . ALA A 1 81 ? 9.536 -5.004 -3.311 1.00 89.75 81 ALA A CA 1
ATOM 648 C C . ALA A 1 81 ? 9.138 -6.297 -4.033 1.00 89.75 81 ALA A C 1
ATOM 650 O O . ALA A 1 81 ? 8.245 -6.271 -4.878 1.00 89.75 81 ALA A O 1
ATOM 651 N N . LYS A 1 82 ? 9.778 -7.422 -3.690 1.00 88.69 82 LYS A N 1
ATOM 652 C CA . LYS A 1 82 ? 9.563 -8.710 -4.362 1.00 88.69 82 LYS A CA 1
ATOM 653 C C . LYS A 1 82 ? 9.218 -9.830 -3.389 1.00 88.69 82 LYS A C 1
ATOM 655 O O . LYS A 1 82 ? 9.789 -9.895 -2.303 1.00 88.69 82 LYS A O 1
ATOM 660 N N . CYS A 1 83 ? 8.339 -10.729 -3.821 1.00 85.06 83 CYS A N 1
ATOM 661 C CA . CYS A 1 83 ? 8.048 -12.007 -3.176 1.00 85.06 83 CYS A CA 1
ATOM 662 C C . CYS A 1 83 ? 8.000 -13.096 -4.255 1.00 85.06 83 CYS A C 1
ATOM 664 O O . CYS A 1 83 ? 7.028 -13.208 -5.005 1.00 85.06 83 CYS A O 1
ATOM 666 N N . GLY A 1 84 ? 9.077 -13.880 -4.362 1.00 86.62 84 GLY A N 1
ATOM 667 C CA . GLY A 1 84 ? 9.293 -14.745 -5.522 1.00 86.62 84 GLY A CA 1
ATOM 668 C C . GLY A 1 84 ? 9.347 -13.917 -6.810 1.00 86.62 84 GLY A C 1
ATOM 669 O O . GLY A 1 84 ? 10.092 -12.942 -6.889 1.00 86.62 84 GLY A O 1
ATOM 670 N N . GLU A 1 85 ? 8.518 -14.283 -7.786 1.00 88.94 85 GLU A N 1
ATOM 671 C CA . GLU A 1 85 ? 8.417 -13.603 -9.087 1.00 88.94 85 GLU A CA 1
ATOM 672 C C . GLU A 1 85 ? 7.492 -12.373 -9.075 1.00 88.94 85 GLU A C 1
ATOM 674 O O . GLU A 1 85 ? 7.369 -11.683 -10.085 1.00 88.94 85 GLU A O 1
ATOM 679 N N . ILE A 1 86 ? 6.814 -12.092 -7.957 1.00 89.69 86 ILE A N 1
ATOM 680 C CA . ILE A 1 86 ? 5.842 -10.996 -7.867 1.00 89.69 86 ILE A CA 1
ATOM 681 C C . ILE A 1 86 ? 6.541 -9.740 -7.372 1.00 89.69 86 ILE A C 1
ATOM 683 O O . ILE A 1 86 ? 7.220 -9.768 -6.345 1.00 89.69 86 ILE A O 1
ATOM 687 N N . GLU A 1 87 ? 6.344 -8.639 -8.091 1.00 91.81 87 GLU A N 1
ATOM 688 C CA . GLU A 1 87 ? 6.870 -7.317 -7.764 1.00 91.81 87 GLU A CA 1
ATOM 689 C C . GLU A 1 87 ? 5.727 -6.358 -7.412 1.00 91.81 87 GLU A C 1
ATOM 691 O O . GLU A 1 87 ? 4.661 -6.380 -8.027 1.00 91.81 87 GLU A O 1
ATOM 696 N N . GLY A 1 88 ? 5.962 -5.516 -6.409 1.00 93.50 88 GLY A N 1
ATOM 697 C CA . GLY A 1 88 ? 4.978 -4.585 -5.878 1.00 93.50 88 GLY A CA 1
ATOM 698 C C . GLY A 1 88 ? 4.325 -5.112 -4.605 1.00 93.50 88 GLY A C 1
ATOM 699 O O . GLY A 1 88 ? 3.492 -6.015 -4.631 1.00 93.50 88 GLY A O 1
ATOM 700 N N . MET A 1 89 ? 4.676 -4.498 -3.479 1.00 94.81 89 MET A N 1
ATOM 701 C CA . MET A 1 89 ? 4.095 -4.787 -2.170 1.00 94.81 89 MET A CA 1
ATOM 702 C C . MET A 1 89 ? 3.307 -3.580 -1.665 1.00 94.81 89 MET A C 1
ATOM 704 O O . MET A 1 89 ? 3.714 -2.426 -1.841 1.00 94.81 89 MET A O 1
ATOM 708 N N . LEU A 1 90 ? 2.189 -3.847 -1.003 1.00 95.88 90 LEU A N 1
ATOM 709 C CA . LEU A 1 90 ? 1.453 -2.881 -0.206 1.00 95.88 90 LEU A CA 1
ATOM 710 C C . LEU A 1 90 ? 1.576 -3.256 1.264 1.00 95.88 90 LEU A C 1
ATOM 712 O O . LEU A 1 90 ? 1.312 -4.395 1.636 1.00 95.88 90 LEU A O 1
ATOM 716 N N . HIS A 1 91 ? 1.920 -2.281 2.092 1.00 94.25 91 HIS A N 1
ATOM 717 C CA . HIS A 1 91 ? 1.747 -2.380 3.533 1.00 94.25 91 HIS A CA 1
ATOM 718 C C . HIS A 1 91 ? 0.393 -1.790 3.900 1.00 94.25 91 HIS A C 1
ATOM 720 O O . HIS A 1 91 ? 0.122 -0.630 3.580 1.00 94.25 91 HIS A O 1
ATOM 726 N N . LEU A 1 92 ? -0.436 -2.561 4.590 1.00 94.06 92 LEU A N 1
ATOM 727 C CA . LEU A 1 92 ? -1.782 -2.170 4.986 1.00 94.06 92 LEU A CA 1
ATOM 728 C C . LEU A 1 92 ? -1.926 -2.347 6.489 1.00 94.06 92 LEU A C 1
ATOM 730 O O . LEU A 1 92 ? -1.681 -3.434 7.008 1.00 94.06 92 LEU A O 1
ATOM 734 N N . ASP A 1 93 ? -2.349 -1.302 7.198 1.00 92.00 93 ASP A N 1
ATOM 735 C CA . ASP A 1 93 ? -2.555 -1.403 8.638 1.00 92.00 93 ASP A CA 1
ATOM 736 C C . ASP A 1 93 ? -3.804 -0.685 9.158 1.00 92.00 93 ASP A C 1
ATOM 738 O O . ASP A 1 93 ? -4.378 0.207 8.531 1.00 92.00 93 ASP A O 1
ATOM 742 N N . LEU A 1 94 ? -4.239 -1.121 10.340 1.00 90.25 94 LEU A N 1
ATOM 743 C CA . LEU A 1 94 ? -5.413 -0.637 11.055 1.00 90.25 94 LEU A CA 1
ATOM 744 C C . LEU A 1 94 ? -5.055 0.382 12.144 1.00 90.25 94 LEU A C 1
ATOM 746 O O . LEU A 1 94 ? -5.744 0.413 13.170 1.00 90.25 94 LEU A O 1
ATOM 750 N N . ARG A 1 95 ? -3.968 1.157 12.011 1.00 87.19 95 ARG A N 1
ATOM 751 C CA . ARG A 1 95 ? -3.638 2.200 12.998 1.00 87.19 95 ARG A CA 1
ATOM 752 C C . ARG A 1 95 ? -4.824 3.144 13.209 1.00 87.19 95 ARG A C 1
ATOM 754 O O . ARG A 1 95 ? -5.612 3.399 12.303 1.00 87.19 95 ARG A O 1
ATOM 761 N N . VAL A 1 96 ? -4.945 3.654 14.430 1.00 84.06 96 VAL A N 1
ATOM 762 C CA . VAL A 1 96 ? -5.973 4.633 14.809 1.00 84.06 96 VAL A CA 1
ATOM 763 C C . VAL A 1 96 ? -5.375 6.034 14.833 1.00 84.06 96 VAL A C 1
ATOM 765 O O . VAL A 1 96 ? -4.221 6.200 15.224 1.00 84.06 96 VAL A O 1
ATOM 768 N N . GLY A 1 97 ? -6.170 7.035 14.456 1.00 85.06 97 GLY A N 1
ATOM 769 C CA . GLY A 1 97 ? -5.750 8.436 14.406 1.00 85.06 97 GLY A 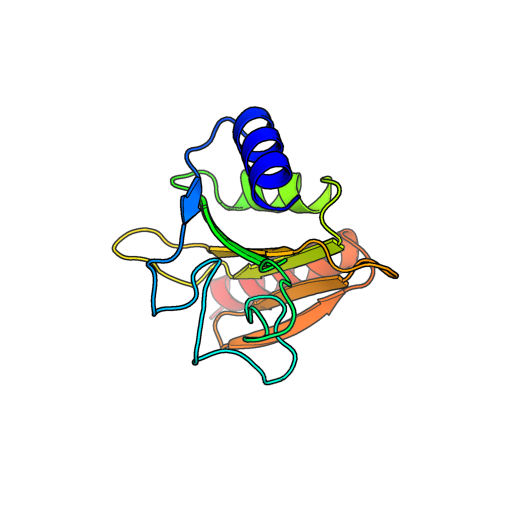CA 1
ATOM 770 C C . GLY A 1 97 ? -5.654 8.963 12.977 1.00 85.06 97 GLY A C 1
ATOM 771 O O . GLY A 1 97 ? -6.440 8.570 12.117 1.00 85.06 97 GLY A O 1
ATOM 772 N N . GLU A 1 98 ? -4.714 9.881 12.745 1.00 85.81 98 GLU A N 1
ATOM 773 C CA . GLU A 1 98 ? -4.461 10.433 11.413 1.00 85.81 98 GLU A CA 1
ATOM 774 C C . GLU A 1 98 ? -3.985 9.327 10.466 1.00 85.81 98 GLU A C 1
ATOM 776 O O . GLU A 1 98 ? -3.090 8.541 10.795 1.00 85.81 98 GLU A O 1
ATOM 781 N N . ARG A 1 99 ? -4.601 9.272 9.283 1.00 90.50 99 ARG A N 1
ATOM 782 C CA . ARG A 1 99 ? -4.223 8.332 8.235 1.00 90.50 99 ARG A CA 1
ATOM 783 C C . ARG A 1 99 ? -2.811 8.643 7.754 1.00 90.50 99 ARG A C 1
ATOM 785 O O . ARG A 1 99 ? -2.501 9.791 7.448 1.00 90.50 99 ARG A O 1
ATOM 792 N N . VAL A 1 100 ? -1.971 7.618 7.643 1.00 92.69 100 VAL A N 1
ATOM 793 C CA . VAL A 1 100 ? -0.582 7.777 7.196 1.00 92.69 100 VAL A CA 1
ATOM 794 C C . VAL A 1 100 ? -0.388 7.071 5.868 1.00 92.69 100 VAL A C 1
ATOM 796 O O . VAL A 1 100 ? -0.623 5.871 5.759 1.00 92.69 100 VAL A O 1
ATOM 799 N N . VAL A 1 101 ? 0.088 7.808 4.871 1.00 95.75 101 VAL A N 1
ATOM 800 C CA . VAL A 1 101 ? 0.435 7.252 3.565 1.00 95.75 101 VAL A CA 1
ATOM 801 C C . VAL A 1 101 ? 1.911 7.497 3.303 1.00 95.75 101 VAL A C 1
ATOM 803 O O . VAL A 1 101 ? 2.430 8.582 3.575 1.00 95.75 101 VAL A O 1
ATOM 806 N N . TRP A 1 102 ? 2.599 6.486 2.795 1.00 96.12 102 TRP A N 1
ATOM 807 C CA . TRP A 1 102 ? 3.986 6.606 2.379 1.00 96.12 102 TRP A CA 1
ATOM 808 C C . TRP A 1 102 ? 4.261 5.733 1.167 1.00 96.12 102 TRP A C 1
ATOM 810 O O . TRP A 1 102 ? 3.516 4.806 0.852 1.00 96.12 102 TRP A O 1
ATOM 820 N N . TRP A 1 103 ? 5.375 6.002 0.508 1.00 95.62 103 TRP A N 1
ATOM 821 C CA . TRP A 1 103 ? 5.934 5.071 -0.458 1.00 95.62 103 TRP A CA 1
ATOM 822 C C . TRP A 1 103 ? 7.441 4.961 -0.276 1.00 95.62 103 TRP A C 1
ATOM 824 O O . TRP A 1 103 ? 8.072 5.817 0.359 1.00 95.62 103 TRP A O 1
ATOM 834 N N . ARG A 1 104 ? 7.989 3.870 -0.799 1.00 93.81 104 ARG A N 1
ATOM 835 C CA . ARG A 1 104 ? 9.418 3.602 -0.839 1.00 93.81 104 ARG A CA 1
ATOM 836 C C . ARG A 1 104 ? 9.866 3.619 -2.293 1.00 93.81 104 ARG A C 1
ATOM 838 O O . ARG A 1 104 ? 9.401 2.791 -3.078 1.00 93.81 104 ARG A O 1
ATOM 845 N N . ASP A 1 105 ? 10.759 4.540 -2.629 1.00 89.81 105 ASP A N 1
ATOM 846 C CA . ASP A 1 105 ? 11.331 4.601 -3.971 1.00 89.81 105 ASP A CA 1
ATOM 847 C C . ASP A 1 105 ? 12.327 3.453 -4.224 1.00 89.81 105 ASP A C 1
ATOM 849 O O . ASP A 1 105 ? 12.590 2.603 -3.364 1.00 89.81 105 ASP A O 1
ATOM 853 N N . GLN A 1 106 ? 12.853 3.393 -5.447 1.00 85.50 106 GLN A N 1
ATOM 854 C CA . GLN A 1 106 ? 13.786 2.349 -5.887 1.00 85.50 106 GLN A CA 1
ATOM 855 C C . GLN A 1 106 ? 15.118 2.365 -5.128 1.00 85.50 106 GLN A C 1
ATOM 857 O O . GLN A 1 106 ? 15.725 1.311 -4.946 1.00 85.50 106 GLN A O 1
ATOM 862 N N . ASP A 1 107 ? 15.531 3.533 -4.633 1.00 88.12 107 ASP A N 1
ATOM 863 C CA . ASP A 1 107 ? 16.746 3.707 -3.832 1.00 88.12 107 ASP A CA 1
ATOM 864 C C . ASP A 1 107 ? 16.503 3.348 -2.357 1.00 88.12 107 ASP A C 1
ATOM 866 O O . ASP A 1 107 ? 17.405 3.361 -1.516 1.00 88.12 107 ASP A O 1
ATOM 870 N N . GLY A 1 108 ? 15.266 2.972 -2.032 1.00 87.69 108 GLY A N 1
ATOM 871 C CA . GLY A 1 108 ? 14.851 2.543 -0.715 1.00 87.69 108 GLY A CA 1
ATOM 872 C C . GLY A 1 108 ? 14.518 3.690 0.232 1.00 87.69 108 GLY A C 1
ATOM 873 O O . GLY A 1 108 ? 14.375 3.429 1.430 1.00 87.69 108 GLY A O 1
ATOM 874 N N . VAL A 1 109 ? 14.375 4.917 -0.271 1.00 90.38 109 VAL A N 1
ATOM 875 C CA . VAL A 1 109 ? 14.029 6.097 0.520 1.00 90.38 109 VAL A CA 1
ATOM 876 C C . VAL A 1 109 ? 12.525 6.132 0.763 1.00 90.38 109 VAL A C 1
ATOM 878 O O . VAL A 1 109 ? 11.710 5.965 -0.142 1.00 90.38 109 VAL A O 1
ATOM 881 N N . TYR A 1 110 ? 12.156 6.365 2.021 1.00 92.38 110 TYR A N 1
ATOM 882 C CA . TYR A 1 110 ? 10.769 6.460 2.461 1.00 92.38 110 TYR A CA 1
ATOM 883 C C . TYR A 1 110 ? 10.309 7.913 2.458 1.00 92.38 110 TYR A C 1
ATOM 885 O O . TYR A 1 110 ? 10.943 8.767 3.082 1.00 92.38 110 TYR A O 1
ATOM 893 N N . ARG A 1 111 ? 9.170 8.184 1.820 1.00 94.31 111 ARG A N 1
ATOM 894 C CA . ARG A 1 111 ? 8.550 9.515 1.779 1.00 94.31 111 ARG A CA 1
ATOM 895 C C . ARG A 1 111 ? 7.103 9.4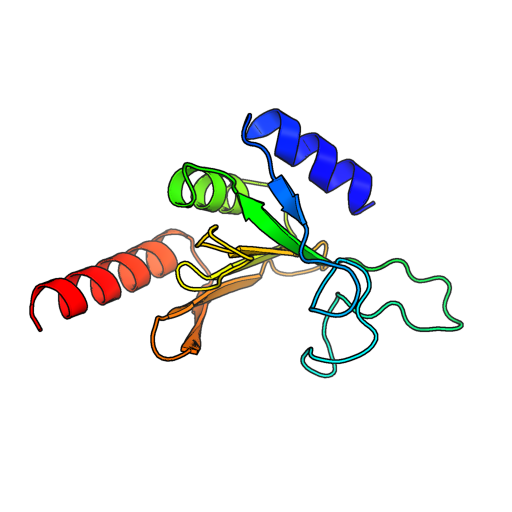23 2.233 1.00 94.31 111 ARG A C 1
ATOM 897 O O . ARG A 1 111 ? 6.397 8.497 1.845 1.00 94.31 111 ARG A O 1
ATOM 904 N N . TYR A 1 112 ? 6.680 10.373 3.060 1.00 95.12 112 TYR A N 1
ATOM 905 C CA . TYR A 1 112 ? 5.361 10.395 3.695 1.00 95.12 112 TYR A CA 1
ATOM 906 C C . TYR A 1 112 ? 4.509 11.521 3.120 1.00 95.12 112 TYR A C 1
ATOM 908 O O . TYR A 1 112 ? 5.004 12.629 2.910 1.00 95.12 112 TYR A O 1
ATOM 916 N N . PHE A 1 113 ? 3.220 11.254 2.929 1.00 94.00 113 PHE A N 1
ATOM 917 C CA . PHE A 1 113 ? 2.293 12.173 2.279 1.00 94.00 113 PHE A CA 1
ATOM 918 C C . PHE A 1 113 ? 1.028 12.343 3.098 1.00 94.00 113 PHE A C 1
ATOM 920 O O . PHE A 1 113 ? 0.518 11.403 3.708 1.00 94.00 113 PHE A O 1
ATOM 927 N N . ARG A 1 114 ? 0.510 13.571 3.071 1.00 87.19 114 ARG A N 1
ATOM 928 C CA . ARG A 1 114 ? -0.785 13.919 3.665 1.00 87.19 114 ARG A CA 1
ATOM 929 C C . ARG A 1 114 ? -1.939 13.791 2.679 1.00 87.19 114 ARG A C 1
ATOM 931 O O . ARG A 1 114 ? -3.084 13.683 3.099 1.00 87.19 114 ARG A O 1
ATOM 938 N N . THR A 1 115 ? -1.651 13.834 1.380 1.00 87.69 115 THR A N 1
ATOM 939 C CA . THR A 1 115 ? -2.659 13.770 0.321 1.00 87.69 115 THR A CA 1
ATOM 940 C C . THR A 1 115 ? -2.270 12.733 -0.721 1.00 87.69 115 THR A C 1
ATOM 942 O O . THR A 1 115 ? -1.086 12.486 -0.964 1.00 87.69 115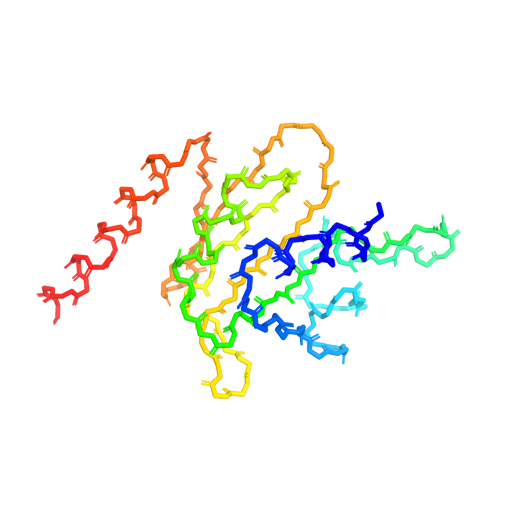 THR A O 1
ATOM 945 N N . LYS A 1 116 ? -3.289 12.137 -1.345 1.00 89.00 116 LYS A N 1
ATOM 946 C CA . LYS A 1 116 ? -3.126 11.225 -2.479 1.00 89.00 116 LYS A CA 1
ATOM 947 C C . LYS A 1 116 ? -2.426 11.919 -3.650 1.00 89.00 116 LYS A C 1
ATOM 949 O O . LYS A 1 116 ? -1.522 11.337 -4.232 1.00 89.00 116 LYS A O 1
ATOM 954 N N . ASP A 1 117 ? -2.788 13.164 -3.946 1.00 91.69 117 ASP A N 1
ATOM 955 C CA . ASP A 1 117 ? -2.227 13.895 -5.088 1.00 91.69 117 ASP A CA 1
ATOM 956 C C . ASP A 1 117 ? -0.718 14.115 -4.946 1.00 91.69 117 ASP A C 1
ATOM 958 O O . ASP A 1 117 ? 0.033 13.795 -5.861 1.00 91.69 117 ASP A O 1
ATOM 962 N N . ALA A 1 118 ? -0.250 14.540 -3.766 1.00 92.81 118 ALA A N 1
ATOM 963 C CA . ALA A 1 118 ? 1.180 14.742 -3.521 1.00 92.81 118 ALA A CA 1
ATOM 964 C C . ALA A 1 118 ? 1.982 13.433 -3.632 1.00 92.81 118 ALA A C 1
ATOM 966 O O . ALA A 1 118 ? 3.120 13.439 -4.098 1.00 92.81 118 ALA A O 1
ATOM 967 N N . LEU A 1 119 ? 1.385 12.311 -3.214 1.00 93.94 119 LEU A N 1
ATOM 968 C CA . LEU A 1 119 ? 1.969 10.986 -3.405 1.00 93.94 119 LEU A CA 1
ATOM 969 C C . LEU A 1 119 ? 2.075 10.646 -4.898 1.00 93.94 119 LEU A C 1
ATOM 971 O O . LEU A 1 119 ? 3.137 10.230 -5.353 1.00 93.94 119 LEU A O 1
ATOM 975 N N . LEU A 1 120 ? 0.991 10.814 -5.660 1.00 93.69 120 LEU A N 1
ATOM 976 C CA . LEU A 1 120 ? 0.982 10.491 -7.087 1.00 93.69 120 LEU A CA 1
ATOM 977 C C . LEU A 1 120 ? 1.963 11.365 -7.874 1.00 93.69 120 LEU A C 1
ATOM 979 O O . LEU A 1 120 ? 2.661 10.851 -8.743 1.00 93.69 120 LEU A O 1
ATOM 983 N N . GLU A 1 121 ? 2.067 12.652 -7.545 1.00 93.81 121 GLU A N 1
ATOM 984 C CA . GLU A 1 121 ? 3.059 13.554 -8.133 1.00 93.81 121 GLU A CA 1
ATOM 985 C C . GLU A 1 121 ? 4.498 13.079 -7.886 1.00 93.81 121 GLU A C 1
ATOM 987 O O . GLU A 1 121 ? 5.306 13.074 -8.815 1.00 93.81 121 GLU A O 1
ATOM 992 N N . 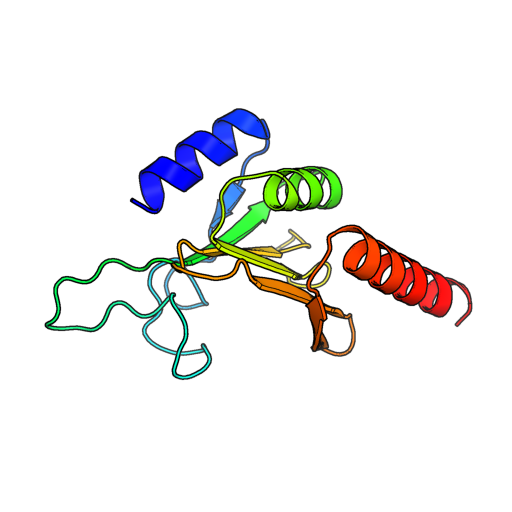ASP A 1 122 ? 4.831 12.654 -6.661 1.00 93.06 122 ASP A N 1
ATOM 993 C CA . ASP A 1 122 ? 6.174 12.152 -6.337 1.00 93.06 122 ASP A CA 1
ATOM 994 C C . ASP A 1 122 ? 6.467 10.821 -7.046 1.00 93.06 122 ASP A C 1
ATOM 996 O O . ASP A 1 122 ? 7.535 10.679 -7.637 1.00 93.06 122 ASP A O 1
ATOM 1000 N N . ILE A 1 123 ? 5.495 9.901 -7.102 1.00 92.06 123 ILE A N 1
ATOM 1001 C CA . ILE A 1 123 ? 5.613 8.641 -7.853 1.00 92.06 123 ILE A CA 1
ATOM 1002 C C . ILE A 1 123 ? 5.865 8.913 -9.343 1.00 92.06 123 ILE A C 1
ATOM 1004 O O . ILE A 1 123 ? 6.783 8.341 -9.935 1.00 92.06 123 ILE A O 1
ATOM 1008 N N . LEU A 1 124 ? 5.071 9.793 -9.963 1.00 92.12 124 LEU A N 1
ATOM 1009 C CA . LEU A 1 124 ? 5.220 10.141 -11.378 1.00 92.12 124 LEU A CA 1
ATOM 1010 C C . LEU A 1 124 ? 6.569 10.803 -11.658 1.00 92.12 124 LEU A C 1
ATOM 1012 O O . LEU A 1 124 ? 7.216 10.469 -12.652 1.00 92.12 124 LEU A O 1
ATOM 1016 N N . ARG A 1 125 ? 7.019 11.700 -10.773 1.00 90.88 125 ARG A N 1
ATOM 1017 C CA . ARG A 1 125 ? 8.346 12.318 -10.865 1.00 90.88 125 ARG A CA 1
ATOM 1018 C C . ARG A 1 125 ? 9.447 11.262 -10.836 1.00 90.88 125 ARG A C 1
ATOM 1020 O O . ARG A 1 125 ? 10.297 11.273 -11.720 1.00 90.88 125 ARG A O 1
ATOM 1027 N N . SER A 1 126 ? 9.409 10.323 -9.895 1.00 88.06 126 SER A N 1
ATOM 1028 C CA . SER A 1 126 ? 10.432 9.277 -9.805 1.00 88.06 126 SER A CA 1
ATOM 1029 C C . SER A 1 126 ? 10.450 8.345 -11.018 1.00 88.06 126 SER A C 1
ATOM 1031 O O . SER A 1 126 ? 11.520 7.923 -11.456 1.00 88.06 126 SER A O 1
ATOM 1033 N N . PHE A 1 127 ? 9.291 8.054 -11.618 1.00 87.38 127 PHE A N 1
ATOM 1034 C CA . PHE A 1 127 ? 9.251 7.338 -12.896 1.00 87.38 127 PHE A CA 1
ATOM 1035 C C . PHE A 1 127 ? 9.820 8.158 -14.052 1.00 87.38 127 PHE A C 1
ATOM 1037 O O . PHE A 1 127 ? 10.533 7.612 -14.892 1.00 87.38 127 PHE A O 1
ATOM 1044 N N . HIS A 1 128 ? 9.527 9.456 -14.101 1.00 88.56 128 HIS A N 1
ATOM 1045 C CA . HIS A 1 128 ? 10.039 10.343 -15.138 1.00 88.56 128 HIS A CA 1
ATOM 1046 C C . HIS A 1 128 ? 11.565 10.463 -15.092 1.00 88.56 128 HIS A C 1
ATOM 1048 O O . HIS A 1 128 ? 12.216 10.270 -16.116 1.00 88.56 128 HIS A O 1
ATOM 1054 N N . GLU A 1 129 ? 12.129 10.710 -13.908 1.00 86.62 129 GLU A N 1
ATOM 1055 C CA . GLU A 1 129 ? 13.578 10.782 -13.681 1.00 86.62 129 GLU A CA 1
ATOM 1056 C C . GLU A 1 129 ? 14.276 9.496 -14.140 1.00 86.62 129 GLU A C 1
ATOM 1058 O O . GLU A 1 129 ? 15.334 9.547 -14.762 1.00 86.62 129 GLU A O 1
ATOM 1063 N N . ARG A 1 130 ? 13.639 8.339 -13.925 1.00 80.19 130 ARG A N 1
ATOM 1064 C CA . ARG A 1 130 ? 14.147 7.048 -14.392 1.00 80.19 130 ARG A CA 1
ATOM 1065 C C . ARG A 1 130 ? 14.120 6.891 -15.909 1.00 80.19 130 ARG A C 1
ATOM 1067 O O . ARG A 1 130 ? 15.026 6.285 -16.457 1.00 80.19 130 ARG A O 1
ATOM 1074 N N . LEU A 1 131 ? 13.079 7.363 -16.592 1.00 82.81 131 LEU A N 1
ATOM 1075 C CA . LEU A 1 131 ? 12.990 7.232 -18.053 1.00 82.81 131 LEU A CA 1
ATOM 1076 C C . LEU A 1 131 ? 13.998 8.124 -18.792 1.00 82.81 131 LEU A C 1
ATOM 1078 O O . LEU A 1 131 ? 14.209 7.932 -19.988 1.00 82.81 131 LEU A O 1
ATOM 1082 N N . GLN A 1 132 ? 14.578 9.110 -18.105 1.00 80.38 132 GLN A N 1
ATOM 1083 C CA . GLN A 1 132 ? 15.550 10.050 -18.664 1.00 80.38 132 GLN A CA 1
ATOM 1084 C C . GLN A 1 132 ? 17.015 9.692 -18.376 1.00 80.38 132 GLN A C 1
ATOM 1086 O O . GLN A 1 132 ? 17.894 10.299 -18.992 1.00 80.38 132 GLN A O 1
ATOM 1091 N N . GLY A 1 133 ? 17.277 8.759 -17.454 1.00 65.31 133 GLY A N 1
ATOM 1092 C CA . GLY A 1 133 ? 18.615 8.260 -17.109 1.00 65.31 133 GLY A CA 1
ATOM 1093 C C . GLY A 1 133 ? 18.948 6.951 -17.808 1.00 65.31 133 GLY A C 1
ATOM 1094 O O . GLY A 1 133 ? 20.124 6.800 -18.204 1.00 65.31 133 GLY A O 1
#

pLDDT: mean 83.16, std 15.87, range [42.53, 97.5]

Secondary structure (DSSP, 8-state):
-HHHHHHHHHHHHTS-EEEPPTTTTSSS-SSSS-TT-TT---TTTT----EEEEEESS-HHHHHHHHHHS--SEEEEEEEEEETTEEEEEEEE---SS-EEEEE-TT--EEEESSHHHHHHHHHHHHHHHHH-

Radius of gyration: 14.71 Å; chains: 1; bounding box: 32×31×45 Å

Foldseek 3Di:
DQVVQVVVLCVVLVFDKDFDDADDFACAHPDDDDPPALSHDDPPPPDRRFKTKIFGPDDQVSSLVSLVVDPFQEWEWEQADDDVVTGIIIMTGRDDDQRWYWYAAPVRDIDTDNDPVVVVVVVVVSVVVVVVD